Protein AF-A0A4Q4CQJ8-F1 (afdb_monomer_lite)

Sequence (69 aa):
MLERIRRAARQEQFLDVVSAEVATARFHAAIDLAPLPAEAVPLGAALGRVVAVPVAAAADAPPFDRASM

pLDDT: mean 88.15, std 12.77, range [57.06, 97.94]

Foldseek 3Di:
DVVVVVVVVVVVPPDPDDDPVVVVVVVVVVDDPPDDDDDDDDPVPCPPPDDPDDDDDPADVVNDDDDDD

Radius of gyration: 27.59 Å; chains: 1; bounding box: 69×34×59 Å

Structure (mmCIF, N/CA/C/O backbone):
data_AF-A0A4Q4CQJ8-F1
#
_entry.id   AF-A0A4Q4CQJ8-F1
#
loop_
_atom_site.group_PDB
_atom_site.id
_atom_site.type_symbol
_atom_site.label_atom_id
_atom_site.label_alt_id
_atom_site.label_comp_id
_atom_site.label_asym_id
_atom_site.label_entity_id
_atom_site.label_seq_id
_atom_site.pdbx_PDB_ins_code
_atom_site.Cartn_x
_atom_site.Cartn_y
_atom_site.Cartn_z
_atom_site.occupancy
_atom_site.B_iso_or_equiv
_atom_site.auth_seq_id
_atom_site.auth_comp_id
_atom_site.auth_asym_id
_atom_site.auth_atom_id
_atom_site.pdbx_PDB_model_num
ATOM 1 N N . MET A 1 1 ? -43.004 10.614 36.179 1.00 66.12 1 MET A N 1
ATOM 2 C CA . MET A 1 1 ? -41.822 11.506 36.299 1.00 66.12 1 MET A CA 1
ATOM 3 C C . MET A 1 1 ? -40.568 10.730 36.706 1.00 66.12 1 MET A C 1
ATOM 5 O O . MET A 1 1 ? -39.627 10.682 35.928 1.00 66.12 1 MET A O 1
ATOM 9 N N . LEU A 1 2 ? -40.577 10.049 37.859 1.00 72.94 2 LEU A N 1
ATOM 10 C CA . LEU A 1 2 ? -39.443 9.264 38.381 1.00 72.94 2 LEU A CA 1
ATOM 11 C C . LEU A 1 2 ? -38.919 8.172 37.431 1.00 72.94 2 LEU A C 1
ATOM 13 O O . LEU A 1 2 ? -37.714 7.981 37.326 1.00 72.94 2 LEU A O 1
ATOM 17 N N . GLU A 1 3 ? -39.796 7.485 36.696 1.00 77.44 3 GLU A N 1
ATOM 18 C CA . GLU A 1 3 ? -39.376 6.476 35.709 1.00 77.44 3 GLU A CA 1
ATOM 19 C C . GLU A 1 3 ? -38.651 7.070 34.502 1.00 77.44 3 GLU A C 1
ATOM 21 O O . GLU A 1 3 ? -37.691 6.480 34.016 1.00 77.44 3 GLU A O 1
ATOM 26 N N . ARG A 1 4 ? -39.063 8.259 34.045 1.00 73.94 4 ARG A N 1
ATOM 27 C CA . ARG A 1 4 ? -38.360 8.980 32.973 1.00 73.94 4 ARG A CA 1
ATOM 28 C C . ARG A 1 4 ? -36.961 9.391 33.423 1.00 73.94 4 ARG A C 1
ATOM 30 O O . ARG A 1 4 ? -36.019 9.207 32.665 1.00 73.94 4 ARG A O 1
ATOM 37 N N . ILE A 1 5 ? -36.831 9.867 34.663 1.00 74.75 5 ILE A N 1
ATOM 38 C CA . ILE A 1 5 ? -35.541 10.229 35.269 1.00 74.75 5 ILE A CA 1
ATOM 39 C C . ILE A 1 5 ? -34.645 8.989 35.411 1.00 74.75 5 ILE A C 1
ATOM 41 O O . ILE A 1 5 ? -33.494 9.017 34.993 1.00 74.75 5 ILE A O 1
ATOM 45 N N . ARG A 1 6 ? -35.176 7.863 35.910 1.00 73.69 6 ARG A N 1
ATOM 46 C CA . ARG A 1 6 ? -34.425 6.596 36.004 1.00 73.69 6 ARG A CA 1
ATOM 47 C C . ARG A 1 6 ? -34.010 6.042 34.643 1.00 73.69 6 ARG A C 1
ATOM 49 O O . ARG A 1 6 ? -32.927 5.478 34.532 1.00 73.69 6 ARG A O 1
ATOM 56 N N . ARG A 1 7 ? -34.860 6.167 33.619 1.00 69.00 7 ARG A N 1
ATOM 57 C CA . ARG A 1 7 ? -34.555 5.707 32.258 1.00 69.00 7 ARG A CA 1
ATOM 58 C C . ARG A 1 7 ? -33.471 6.565 31.607 1.00 69.00 7 ARG A C 1
ATOM 60 O O . ARG A 1 7 ? -32.580 5.987 31.007 1.00 69.00 7 ARG A O 1
ATOM 67 N N . ALA A 1 8 ? -33.518 7.887 31.784 1.00 64.62 8 ALA A N 1
ATOM 68 C CA . ALA A 1 8 ? -32.479 8.808 31.318 1.00 64.62 8 ALA A CA 1
ATOM 69 C C . ALA A 1 8 ? -31.134 8.565 32.029 1.00 64.62 8 ALA A C 1
ATOM 71 O O . ALA A 1 8 ? -30.126 8.378 31.361 1.00 64.62 8 ALA A O 1
ATOM 72 N N . ALA A 1 9 ? -31.136 8.422 33.361 1.00 64.31 9 ALA A N 1
ATOM 73 C CA . ALA A 1 9 ? -29.930 8.104 34.133 1.00 64.31 9 ALA A CA 1
ATOM 74 C C . ALA A 1 9 ? -29.317 6.740 33.755 1.00 64.31 9 ALA A C 1
ATOM 76 O O . ALA A 1 9 ? -28.103 6.615 33.645 1.00 64.31 9 ALA A O 1
ATOM 77 N N . ARG A 1 10 ? -30.148 5.716 33.486 1.00 63.06 10 ARG A N 1
ATOM 78 C CA . ARG A 1 10 ? -29.677 4.433 32.925 1.00 63.06 10 ARG A CA 1
ATOM 79 C C . ARG A 1 10 ? -29.091 4.575 31.520 1.00 63.06 10 ARG A C 1
ATOM 81 O O . ARG A 1 10 ? -28.264 3.757 31.149 1.00 63.06 10 ARG A O 1
ATOM 88 N N . GLN A 1 11 ? -29.552 5.545 30.733 1.00 58.88 11 GLN A N 1
ATOM 89 C CA . GLN A 1 11 ? -29.093 5.776 29.361 1.00 58.88 11 GLN A CA 1
ATOM 90 C C . GLN A 1 11 ? -27.739 6.494 29.320 1.00 58.88 11 GLN A C 1
ATOM 92 O O . GLN A 1 11 ? -26.924 6.190 28.457 1.00 58.88 11 GLN A O 1
ATOM 97 N N . GLU A 1 12 ? -27.480 7.397 30.268 1.00 57.84 12 GLU A N 1
ATOM 98 C CA . GLU A 1 12 ? -26.177 8.058 30.443 1.00 57.84 12 GLU A CA 1
ATOM 99 C C . GLU A 1 12 ? -25.103 7.098 30.989 1.00 57.84 12 GLU A C 1
ATOM 101 O O . GLU A 1 12 ? -23.914 7.272 30.734 1.00 57.84 12 GLU A O 1
ATOM 106 N N . GLN A 1 13 ? -25.516 6.029 31.673 1.00 57.06 13 GLN A N 1
ATOM 107 C CA . GLN A 1 13 ? -24.638 5.028 32.284 1.00 57.06 13 GLN A CA 1
ATOM 108 C C . GLN A 1 13 ? -24.180 3.923 31.304 1.00 57.06 13 GLN A C 1
ATOM 110 O O . GLN A 1 13 ? -24.123 2.753 31.674 1.00 57.06 13 GLN A O 1
ATOM 115 N N . PHE A 1 14 ? -23.888 4.262 30.044 1.00 61.47 14 PHE A N 1
ATOM 116 C CA . PHE A 1 14 ? -23.423 3.287 29.038 1.00 61.47 14 PHE A CA 1
ATOM 117 C C . PHE A 1 14 ? -22.067 3.605 28.399 1.00 61.47 14 PHE A C 1
ATOM 119 O O . PHE A 1 14 ? -21.510 2.726 27.743 1.00 61.47 14 PHE A O 1
ATOM 126 N N . LEU A 1 15 ? -21.503 4.803 28.594 1.00 62.59 15 LEU A N 1
ATOM 127 C CA . LEU A 1 15 ? -20.147 5.098 28.125 1.00 62.59 15 LEU A CA 1
ATOM 128 C C . LEU A 1 15 ? -19.148 5.002 29.280 1.00 62.59 15 LEU A C 1
ATOM 130 O O . LEU A 1 15 ? -19.032 5.911 30.098 1.00 62.59 15 LEU A O 1
ATOM 134 N N . ASP A 1 16 ? -18.397 3.902 29.314 1.00 76.12 16 ASP A N 1
ATOM 135 C CA . ASP A 1 16 ? -17.097 3.852 29.988 1.00 76.12 16 ASP A CA 1
ATOM 136 C C . ASP A 1 16 ? -16.155 4.818 29.249 1.00 76.12 16 ASP A C 1
ATOM 138 O O . ASP A 1 16 ? -15.562 4.470 28.224 1.00 76.12 16 ASP A O 1
ATOM 142 N N . VAL A 1 17 ? -16.104 6.075 29.702 1.00 85.12 17 VAL A N 1
ATOM 143 C CA . VAL A 1 17 ? -15.187 7.082 29.157 1.00 85.12 17 VAL A CA 1
ATOM 144 C C . VAL A 1 17 ? -13.789 6.745 29.651 1.00 85.12 17 VAL A C 1
ATOM 146 O O . VAL A 1 17 ? -13.420 7.026 30.789 1.00 85.12 17 VAL A O 1
ATOM 149 N N . VAL A 1 18 ? -13.015 6.123 28.774 1.00 89.75 18 VAL A N 1
ATOM 150 C CA . VAL A 1 18 ? -11.627 5.756 29.037 1.00 89.75 18 VAL A CA 1
ATOM 151 C C . VAL A 1 18 ? -10.661 6.819 28.526 1.00 89.75 18 VAL A C 1
ATOM 153 O O . VAL A 1 18 ? -11.026 7.686 27.731 1.00 89.75 18 VAL A O 1
ATOM 156 N N . SER A 1 19 ? -9.404 6.742 28.963 1.00 94.44 19 SER A N 1
ATOM 157 C CA . SER A 1 19 ? -8.352 7.598 28.414 1.00 94.44 19 SER A CA 1
ATOM 158 C C . SER A 1 19 ? -8.110 7.303 26.927 1.00 94.44 19 SER A C 1
ATOM 160 O O . SER A 1 19 ? -8.432 6.219 26.426 1.00 94.44 19 SER A O 1
ATOM 162 N N . ALA A 1 20 ? -7.502 8.257 26.220 1.00 95.12 20 ALA A N 1
ATOM 163 C C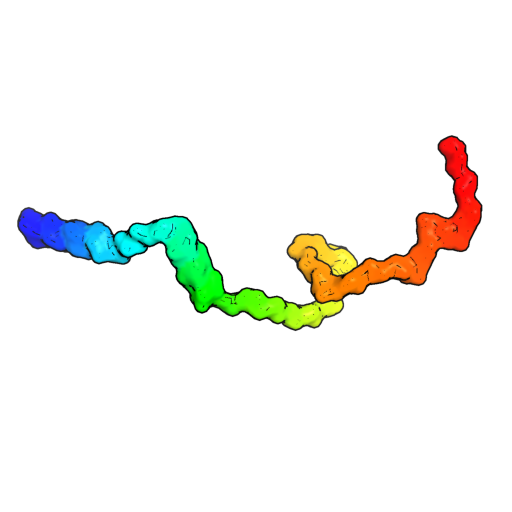A . ALA A 1 20 ? -7.159 8.101 24.809 1.00 95.12 20 ALA A CA 1
ATOM 164 C C . ALA A 1 20 ? -6.228 6.898 24.567 1.00 95.12 20 ALA A C 1
ATOM 166 O O . ALA A 1 20 ? -6.384 6.180 23.578 1.00 95.12 20 ALA A O 1
ATOM 167 N N . GLU A 1 21 ? -5.305 6.629 25.491 1.00 97.88 21 GLU A N 1
ATOM 168 C CA . GLU A 1 21 ? -4.382 5.492 25.431 1.00 97.88 21 GLU A CA 1
ATOM 169 C C . GLU A 1 21 ? -5.137 4.166 25.541 1.00 97.88 21 GLU A C 1
ATOM 171 O O . GLU A 1 21 ? -4.908 3.253 24.746 1.00 97.88 21 GLU A O 1
ATOM 176 N N . VAL A 1 22 ? -6.085 4.069 26.481 1.00 96.75 22 VAL A N 1
ATOM 177 C CA . VAL A 1 22 ? -6.913 2.869 26.660 1.00 96.75 22 VAL A CA 1
ATOM 178 C C . VAL A 1 22 ? -7.821 2.654 25.451 1.00 96.75 22 VAL A C 1
ATOM 180 O O . VAL A 1 22 ? -7.936 1.525 24.974 1.00 96.75 22 VAL A O 1
ATOM 183 N N . ALA A 1 23 ? -8.434 3.715 24.919 1.00 95.69 23 ALA A N 1
ATOM 184 C CA . ALA A 1 23 ? -9.241 3.633 23.704 1.00 95.69 23 ALA A CA 1
ATOM 185 C C . ALA A 1 23 ? -8.411 3.139 22.508 1.00 95.69 23 ALA A C 1
ATOM 187 O O . ALA A 1 23 ? -8.827 2.217 21.808 1.00 95.69 23 ALA A O 1
ATOM 188 N N . THR A 1 24 ? -7.212 3.694 22.320 1.00 96.31 24 THR A N 1
ATOM 189 C CA . THR A 1 24 ? -6.294 3.327 21.231 1.00 96.31 24 THR A CA 1
ATOM 190 C C . THR A 1 24 ? -5.830 1.877 21.350 1.00 96.31 24 THR A C 1
ATOM 192 O O . THR A 1 24 ? -5.844 1.141 20.366 1.00 96.31 24 THR A O 1
ATOM 195 N N . ALA A 1 25 ? -5.461 1.433 22.555 1.00 96.88 25 ALA A N 1
ATOM 196 C CA . ALA A 1 25 ? -5.053 0.053 22.796 1.00 96.88 25 ALA A CA 1
ATOM 197 C C . ALA A 1 25 ? -6.197 -0.934 22.523 1.00 96.88 25 ALA A C 1
ATOM 199 O O . ALA A 1 25 ? -5.997 -1.927 21.825 1.00 96.88 25 ALA A O 1
ATOM 200 N N . ARG A 1 26 ? -7.409 -0.642 23.021 1.00 95.88 26 ARG A N 1
ATOM 201 C CA . ARG A 1 26 ? -8.607 -1.460 22.762 1.00 95.88 26 ARG A CA 1
ATOM 202 C C . ARG A 1 26 ? -8.930 -1.521 21.268 1.00 95.88 26 ARG A C 1
ATOM 204 O O . ARG A 1 26 ? -9.246 -2.594 20.770 1.00 95.88 26 ARG A O 1
ATOM 211 N N . PHE A 1 27 ? -8.825 -0.396 20.560 1.00 95.44 27 PHE A N 1
ATOM 212 C CA . PHE A 1 27 ? -9.066 -0.329 19.121 1.00 95.44 27 PHE A CA 1
ATOM 213 C C . PHE A 1 27 ? -8.075 -1.197 18.339 1.00 95.44 27 PHE A C 1
ATOM 215 O O . PHE A 1 27 ? -8.507 -2.059 17.581 1.00 95.44 27 PHE A O 1
ATOM 222 N N . HIS A 1 28 ? -6.767 -1.040 18.572 1.00 96.88 28 HIS A N 1
ATOM 223 C CA . HIS A 1 28 ? -5.749 -1.851 17.896 1.00 96.88 28 HIS A CA 1
ATOM 224 C C . HIS A 1 28 ? -5.851 -3.341 18.231 1.00 96.88 28 HIS A C 1
ATOM 226 O O . HIS A 1 28 ? -5.594 -4.168 17.368 1.00 96.88 28 HIS A O 1
ATOM 232 N N . ALA A 1 29 ? -6.249 -3.696 19.456 1.00 96.38 29 ALA A N 1
ATOM 233 C CA . ALA A 1 29 ? -6.459 -5.092 19.838 1.00 96.38 29 ALA A CA 1
ATOM 234 C C . ALA A 1 29 ? -7.697 -5.724 19.173 1.00 96.38 29 ALA A C 1
ATOM 236 O O . ALA A 1 29 ? -7.792 -6.947 19.102 1.00 96.38 29 ALA A O 1
ATOM 237 N N . ALA A 1 30 ? -8.655 -4.910 18.722 1.00 97.50 30 ALA A N 1
ATOM 238 C CA . ALA A 1 30 ? -9.904 -5.371 18.122 1.00 97.50 30 ALA A CA 1
ATOM 239 C C . ALA A 1 30 ? -9.841 -5.524 16.593 1.00 97.50 30 ALA A C 1
ATOM 241 O O . ALA A 1 30 ? -10.768 -6.087 16.011 1.00 97.50 30 ALA A O 1
ATOM 242 N N . ILE A 1 31 ? -8.791 -5.020 15.941 1.00 96.88 31 ILE A N 1
ATOM 243 C CA . ILE A 1 31 ? -8.623 -5.090 14.487 1.00 96.88 31 ILE A CA 1
ATOM 244 C C . ILE A 1 31 ? -7.385 -5.905 14.129 1.00 96.88 31 ILE A C 1
ATOM 246 O O . ILE A 1 31 ? -6.371 -5.860 14.821 1.00 96.88 31 ILE A O 1
ATOM 250 N N . ASP A 1 32 ? -7.467 -6.641 13.025 1.00 96.06 32 ASP A N 1
ATOM 251 C CA . ASP A 1 32 ? -6.300 -7.312 12.471 1.00 96.06 32 ASP A CA 1
ATOM 252 C C . ASP A 1 32 ? -5.429 -6.291 11.729 1.00 96.06 32 ASP A C 1
ATOM 254 O O . ASP A 1 32 ? -5.864 -5.660 10.764 1.00 96.06 32 ASP A O 1
ATOM 258 N N . LEU A 1 33 ? -4.206 -6.110 12.222 1.00 94.00 33 LEU A N 1
ATOM 259 C CA . LEU A 1 33 ? -3.190 -5.238 11.634 1.00 94.00 33 LEU A CA 1
ATOM 260 C C . LEU A 1 33 ? -2.139 -6.031 10.849 1.00 94.00 33 LEU A C 1
ATOM 262 O O . LEU A 1 33 ? -1.112 -5.465 10.463 1.00 94.00 33 LEU A O 1
ATOM 266 N N . ALA A 1 34 ? -2.360 -7.330 10.624 1.00 94.06 34 ALA A N 1
ATOM 267 C CA . ALA A 1 34 ? -1.508 -8.116 9.753 1.00 94.06 34 ALA A CA 1
ATOM 268 C C . ALA A 1 34 ? -1.451 -7.464 8.357 1.00 94.06 34 ALA A C 1
ATOM 270 O O . ALA A 1 34 ? -2.489 -7.087 7.801 1.00 94.06 34 ALA A O 1
ATOM 271 N N . PRO A 1 35 ? -0.252 -7.315 7.765 1.00 91.12 35 PRO A N 1
ATOM 272 C CA . PRO A 1 35 ? -0.130 -6.820 6.405 1.00 91.12 35 PRO A CA 1
ATOM 273 C C . PRO A 1 35 ? -0.937 -7.688 5.441 1.00 91.12 35 PRO A C 1
ATOM 275 O O . PRO A 1 35 ? -0.866 -8.919 5.482 1.00 91.12 35 PRO A O 1
ATOM 278 N N . LEU A 1 36 ? -1.675 -7.043 4.542 1.00 92.62 36 LEU A N 1
ATOM 279 C CA . LEU A 1 36 ? -2.351 -7.751 3.464 1.00 92.62 36 LEU A CA 1
ATOM 280 C C . LEU A 1 36 ? -1.324 -8.326 2.471 1.00 92.62 36 LEU A C 1
ATOM 282 O O . LEU A 1 36 ? -0.238 -7.755 2.313 1.00 92.62 36 LEU A O 1
ATOM 286 N N . PRO A 1 37 ? -1.659 -9.423 1.765 1.00 94.31 37 PRO A N 1
ATOM 287 C CA . PRO A 1 37 ? -0.817 -9.942 0.697 1.00 94.31 37 PRO A CA 1
ATOM 288 C C . PRO A 1 37 ? -0.526 -8.876 -0.362 1.00 94.31 37 PRO A C 1
ATOM 290 O O . PRO A 1 37 ? -1.400 -8.091 -0.736 1.00 94.31 37 PRO A O 1
ATOM 293 N N . ALA A 1 38 ? 0.706 -8.869 -0.867 1.00 96.12 38 ALA A N 1
ATOM 294 C CA . ALA A 1 38 ? 1.082 -8.002 -1.972 1.00 96.12 38 ALA A CA 1
ATOM 295 C C . ALA A 1 38 ? 0.370 -8.427 -3.266 1.00 96.12 38 ALA A C 1
ATOM 297 O O . ALA A 1 38 ? 0.188 -9.616 -3.530 1.00 96.12 38 ALA A O 1
ATOM 298 N N . GLU A 1 39 ? 0.044 -7.450 -4.108 1.00 96.38 39 GLU A N 1
ATOM 299 C CA . GLU A 1 39 ? -0.437 -7.678 -5.468 1.00 96.38 39 GLU A CA 1
ATOM 300 C C . GLU A 1 39 ? 0.328 -6.806 -6.466 1.00 96.38 39 GLU A C 1
ATOM 302 O O . GLU A 1 39 ? 0.826 -5.729 -6.128 1.00 96.38 39 GLU A O 1
ATOM 307 N N . ALA A 1 40 ? 0.414 -7.273 -7.711 1.00 96.31 40 ALA A N 1
ATOM 308 C CA . ALA A 1 40 ? 0.933 -6.479 -8.812 1.00 96.31 40 ALA A CA 1
ATOM 309 C C . ALA A 1 40 ? -0.211 -5.676 -9.437 1.00 96.31 40 ALA A C 1
ATOM 311 O O . ALA A 1 40 ? -1.224 -6.241 -9.847 1.00 96.31 40 ALA A O 1
ATOM 312 N N . VAL A 1 41 ? -0.032 -4.361 -9.543 1.00 95.94 41 VAL A N 1
ATOM 313 C CA . VAL A 1 41 ? -1.014 -3.455 -10.150 1.00 95.94 41 VAL A CA 1
ATOM 314 C C . VAL A 1 41 ? -0.378 -2.652 -11.286 1.00 95.94 41 VAL A C 1
ATOM 316 O O . VAL A 1 41 ? 0.823 -2.373 -11.238 1.00 95.94 41 VAL A O 1
ATOM 319 N N . PRO A 1 42 ? -1.151 -2.236 -12.305 1.00 97.56 42 PRO A N 1
ATOM 320 C CA . PRO A 1 42 ? -0.671 -1.279 -13.295 1.00 97.56 42 PRO A CA 1
ATOM 321 C C . PRO A 1 42 ? -0.265 0.046 -12.636 1.00 97.56 42 PRO A C 1
ATOM 323 O O . PRO A 1 42 ? -0.932 0.508 -11.710 1.00 97.56 42 PRO A O 1
ATOM 326 N N .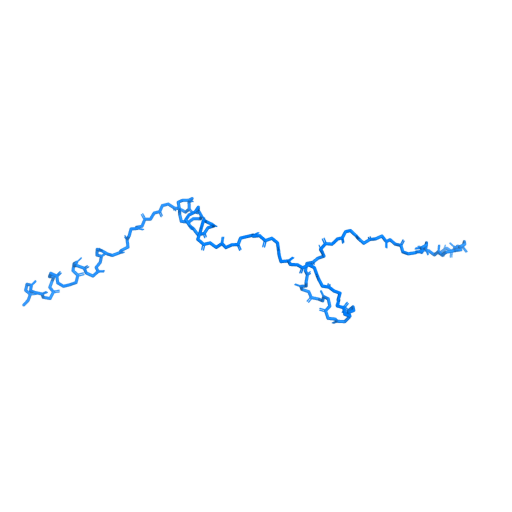 LEU A 1 43 ? 0.769 0.712 -13.162 1.00 95.31 43 LEU A N 1
ATOM 327 C CA . LEU A 1 43 ? 1.278 1.972 -12.599 1.00 95.31 43 LEU A CA 1
ATOM 328 C C . LEU A 1 43 ? 0.194 3.059 -12.483 1.00 95.31 43 LEU A C 1
ATOM 330 O O . LEU A 1 43 ? 0.133 3.766 -11.481 1.00 95.31 43 LEU A O 1
ATOM 334 N N . GLY A 1 44 ? -0.708 3.153 -13.465 1.00 97.94 44 GLY A N 1
ATOM 335 C CA . GLY A 1 44 ? -1.824 4.106 -13.434 1.00 97.94 44 GLY A CA 1
ATOM 336 C C . GLY A 1 44 ? -2.824 3.879 -12.290 1.00 97.94 44 GLY A C 1
ATOM 337 O O . GLY A 1 44 ? -3.560 4.796 -11.944 1.00 97.94 44 GLY A O 1
ATOM 338 N N . ALA A 1 45 ? -2.832 2.691 -11.678 1.00 97.50 45 ALA A N 1
ATOM 339 C CA . ALA A 1 45 ? -3.679 2.340 -10.538 1.00 97.50 45 ALA A CA 1
ATOM 340 C C . ALA A 1 45 ? -2.927 2.381 -9.192 1.00 97.50 45 ALA A C 1
ATOM 342 O O . ALA A 1 45 ? -3.490 2.020 -8.160 1.00 97.50 45 ALA A O 1
ATOM 343 N N . ALA A 1 46 ? -1.655 2.796 -9.182 1.00 96.69 46 ALA A N 1
ATOM 344 C CA . ALA A 1 46 ? -0.818 2.767 -7.983 1.00 96.69 46 ALA A CA 1
ATOM 345 C C . ALA A 1 46 ? -1.039 3.963 -7.033 1.00 96.69 46 ALA A C 1
ATOM 347 O O . ALA A 1 46 ? -0.589 3.924 -5.888 1.00 96.69 46 ALA A O 1
ATOM 348 N N . LEU A 1 47 ? -1.725 5.028 -7.469 1.00 97.44 47 LEU A N 1
ATOM 349 C CA . LEU A 1 47 ? -1.940 6.226 -6.651 1.00 97.44 47 LEU A CA 1
ATOM 350 C C . LEU A 1 47 ? -2.734 5.893 -5.375 1.00 97.44 47 LEU A C 1
ATOM 352 O O . LEU A 1 47 ? -3.816 5.318 -5.437 1.00 97.44 47 LEU A O 1
ATOM 356 N N . GLY A 1 48 ? -2.189 6.271 -4.215 1.00 96.62 48 GLY A N 1
ATOM 357 C CA . GLY A 1 48 ? -2.795 6.007 -2.904 1.00 96.62 48 GLY A CA 1
ATOM 358 C C . GLY A 1 48 ? -2.573 4.589 -2.362 1.00 96.62 48 GLY A C 1
ATOM 359 O O . GLY A 1 48 ? -3.052 4.277 -1.274 1.00 96.62 48 GLY A O 1
ATOM 360 N N . ARG A 1 49 ? -1.844 3.728 -3.084 1.00 96.25 49 ARG A N 1
ATOM 361 C CA . ARG A 1 49 ? -1.443 2.394 -2.614 1.00 96.25 49 ARG A CA 1
ATOM 362 C C . ARG A 1 49 ? -0.155 2.472 -1.784 1.00 96.25 49 ARG A C 1
ATOM 364 O O . ARG A 1 49 ? 0.616 3.422 -1.900 1.00 96.25 49 ARG A O 1
ATOM 371 N N . VAL A 1 50 ? 0.097 1.442 -0.974 1.00 95.56 50 VAL A N 1
ATOM 372 C CA . VAL A 1 50 ? 1.347 1.279 -0.212 1.00 95.56 50 VAL A CA 1
ATOM 373 C C . VAL A 1 50 ? 2.264 0.305 -0.947 1.00 95.56 50 VAL A C 1
ATOM 375 O O . VAL A 1 50 ? 1.835 -0.773 -1.356 1.00 95.56 50 VAL A O 1
ATOM 378 N N . VAL A 1 51 ? 3.531 0.686 -1.114 1.00 95.06 51 VAL A N 1
ATOM 379 C CA . VAL A 1 51 ? 4.561 -0.161 -1.724 1.00 95.06 51 VAL A CA 1
ATOM 380 C C . VAL A 1 51 ? 4.878 -1.325 -0.784 1.00 95.06 51 VAL A C 1
ATOM 382 O O . VAL A 1 51 ? 5.360 -1.117 0.325 1.00 95.06 51 VAL A O 1
ATOM 385 N N . ALA A 1 52 ? 4.597 -2.550 -1.232 1.00 96.12 52 ALA A N 1
ATOM 386 C CA . ALA A 1 52 ? 4.746 -3.751 -0.410 1.00 96.12 52 ALA A CA 1
ATOM 387 C C . ALA A 1 52 ? 6.187 -4.291 -0.350 1.00 96.12 52 ALA A C 1
ATOM 389 O O . ALA A 1 52 ? 6.536 -5.009 0.583 1.00 96.12 52 ALA A O 1
ATOM 390 N N . VAL A 1 53 ? 7.022 -3.967 -1.343 1.00 93.00 53 VAL A N 1
ATOM 391 C CA . VAL A 1 53 ? 8.418 -4.422 -1.447 1.00 93.00 53 VAL A CA 1
ATOM 392 C C . VAL A 1 53 ? 9.310 -3.290 -1.960 1.00 93.00 53 VAL A C 1
ATOM 394 O O . VAL A 1 53 ? 8.824 -2.448 -2.713 1.00 93.00 53 VAL A O 1
ATOM 397 N N . PRO A 1 54 ? 10.606 -3.248 -1.607 1.00 95.62 54 PRO A N 1
ATOM 398 C CA . PRO A 1 54 ? 11.527 -2.245 -2.137 1.00 95.62 54 PRO A CA 1
ATOM 399 C C . PRO A 1 54 ? 11.526 -2.205 -3.672 1.00 95.62 54 PRO A C 1
ATOM 401 O O . PRO A 1 54 ? 11.529 -3.247 -4.326 1.00 95.62 54 PRO A O 1
ATOM 404 N N . VAL A 1 55 ? 11.561 -1.000 -4.246 1.00 93.81 55 VAL A N 1
ATOM 405 C CA . VAL A 1 55 ? 11.619 -0.790 -5.699 1.00 93.81 55 VAL A CA 1
ATOM 406 C C . VAL A 1 55 ? 13.017 -0.308 -6.066 1.00 93.81 55 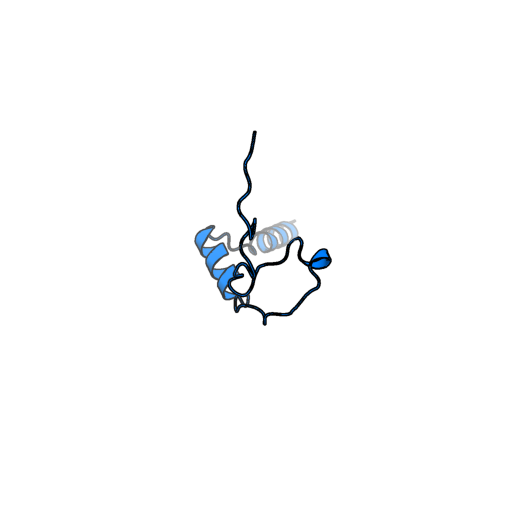VAL A C 1
ATOM 408 O O . VAL A 1 55 ? 13.419 0.787 -5.680 1.00 93.81 55 VAL A O 1
ATOM 411 N N . ALA A 1 56 ? 13.761 -1.131 -6.801 1.00 96.19 56 ALA A N 1
ATOM 412 C CA . ALA A 1 56 ? 15.065 -0.761 -7.338 1.00 96.19 56 ALA A CA 1
ATOM 413 C C . ALA A 1 56 ? 14.915 -0.076 -8.703 1.00 96.19 56 ALA A C 1
ATOM 415 O O . ALA A 1 56 ? 14.028 -0.421 -9.488 1.00 96.19 56 ALA A O 1
ATOM 416 N N . ALA A 1 57 ? 15.803 0.874 -9.003 1.00 96.50 57 ALA A N 1
ATOM 417 C CA . ALA A 1 57 ? 15.918 1.411 -10.352 1.00 96.50 57 ALA A CA 1
ATOM 418 C C . ALA A 1 57 ? 16.353 0.291 -11.307 1.00 96.50 57 ALA A C 1
ATOM 420 O O . ALA A 1 57 ? 17.302 -0.439 -11.028 1.00 96.50 57 ALA A O 1
ATOM 421 N N . ALA A 1 58 ? 15.649 0.152 -12.430 1.00 96.12 58 ALA A N 1
ATOM 422 C CA . ALA A 1 58 ? 15.968 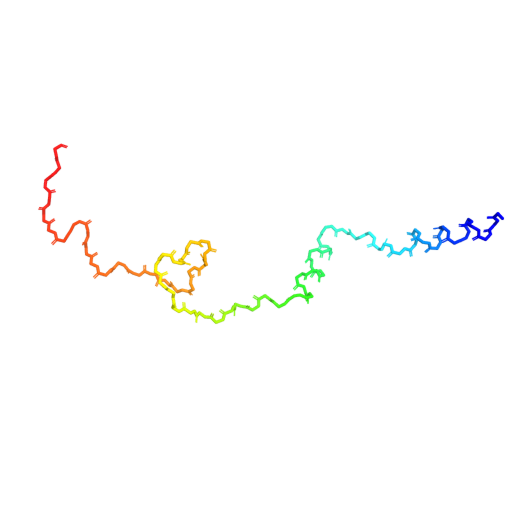-0.867 -13.428 1.00 96.12 58 ALA A CA 1
ATOM 423 C C . ALA A 1 58 ? 17.143 -0.467 -14.336 1.00 96.12 58 ALA A C 1
ATOM 425 O O . ALA A 1 58 ? 17.713 -1.320 -15.012 1.00 96.12 58 ALA A O 1
ATOM 426 N N . ALA A 1 59 ? 17.475 0.823 -14.381 1.00 96.44 59 ALA A N 1
ATOM 427 C CA . ALA A 1 59 ? 18.552 1.377 -15.186 1.00 96.44 59 ALA A CA 1
ATOM 428 C C . ALA A 1 59 ? 18.999 2.729 -14.619 1.00 96.44 59 ALA A C 1
ATOM 430 O O . ALA A 1 59 ? 18.245 3.388 -13.895 1.00 96.44 59 ALA A O 1
ATOM 431 N N . ASP A 1 60 ? 20.200 3.151 -15.002 1.00 97.06 60 ASP A N 1
ATOM 432 C CA . ASP A 1 60 ? 20.698 4.499 -14.748 1.00 97.06 60 ASP A CA 1
ATOM 433 C C . ASP A 1 60 ? 19.860 5.556 -15.484 1.00 97.06 60 ASP A C 1
ATOM 435 O O . ASP A 1 60 ? 19.309 5.316 -16.564 1.00 97.06 60 ASP A O 1
ATOM 439 N N . ALA A 1 61 ? 19.776 6.756 -14.906 1.00 94.06 61 ALA A N 1
ATOM 440 C CA . ALA A 1 61 ? 19.042 7.880 -15.479 1.00 94.06 61 ALA A CA 1
ATOM 441 C C . ALA A 1 61 ? 19.842 9.193 -15.321 1.00 94.06 61 ALA A C 1
ATOM 443 O O . ALA A 1 61 ? 19.817 9.783 -14.239 1.00 94.06 61 ALA A O 1
ATOM 444 N N . PRO A 1 62 ? 20.516 9.687 -16.384 1.00 94.44 62 PRO 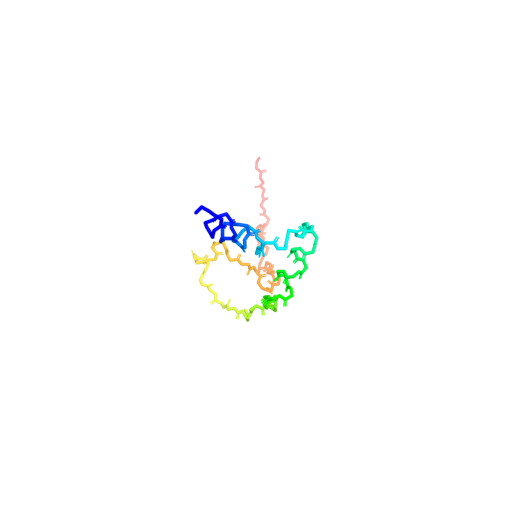A N 1
ATOM 445 C CA . PRO A 1 62 ? 20.597 9.115 -17.734 1.00 94.44 62 PRO A CA 1
ATOM 446 C C . PRO A 1 62 ? 21.526 7.886 -17.808 1.00 94.44 62 PRO A C 1
ATOM 448 O O . PRO A 1 62 ? 22.493 7.816 -17.055 1.00 94.44 62 PRO A O 1
ATOM 451 N N . PRO A 1 63 ? 21.308 6.955 -18.755 1.00 95.06 63 PRO A N 1
ATOM 452 C CA . PRO A 1 63 ? 22.203 5.816 -18.974 1.00 95.06 63 PRO A CA 1
ATOM 453 C C . PRO A 1 63 ? 23.401 6.159 -19.882 1.00 95.06 63 PRO A C 1
ATOM 455 O O . PRO A 1 63 ? 23.975 5.284 -20.525 1.00 95.06 63 PRO A O 1
ATOM 458 N N . PHE A 1 64 ? 23.731 7.444 -20.011 1.00 94.50 64 PHE A N 1
ATOM 459 C CA . PHE A 1 64 ? 24.796 7.969 -20.863 1.00 94.50 64 PHE A CA 1
ATOM 460 C C . PHE A 1 64 ? 25.250 9.341 -20.360 1.00 94.50 64 PHE A C 1
ATOM 462 O O . PHE A 1 64 ? 24.509 10.035 -19.659 1.00 94.50 64 PHE A O 1
ATOM 469 N N . ASP A 1 65 ? 26.443 9.759 -20.778 1.00 94.88 65 ASP A N 1
ATOM 470 C CA . ASP A 1 65 ? 26.988 11.067 -20.427 1.00 94.88 65 ASP A CA 1
ATOM 471 C C . ASP A 1 65 ? 26.127 12.194 -21.004 1.00 94.88 65 ASP A C 1
ATOM 473 O O . ASP A 1 65 ? 25.921 12.304 -22.216 1.00 94.88 65 ASP A O 1
ATOM 477 N N . ARG A 1 66 ? 25.632 13.069 -20.124 1.00 93.62 66 ARG A N 1
ATOM 478 C CA . ARG A 1 66 ? 24.828 14.232 -20.506 1.00 93.62 66 ARG A CA 1
ATOM 479 C C . ARG A 1 66 ? 25.440 15.509 -19.946 1.00 93.62 66 ARG A C 1
ATOM 481 O O . ARG A 1 66 ? 25.465 15.709 -18.734 1.00 93.62 66 ARG A O 1
ATOM 488 N N . ALA A 1 67 ? 25.841 16.419 -20.830 1.00 90.94 67 ALA A N 1
ATOM 489 C CA . ALA A 1 67 ? 26.126 17.795 -20.443 1.00 90.94 67 ALA A CA 1
ATOM 490 C C . ALA A 1 67 ? 24.809 18.553 -20.196 1.00 90.94 67 ALA A C 1
ATOM 492 O O . ALA A 1 67 ? 23.859 18.443 -20.975 1.00 90.94 67 ALA A O 1
ATOM 493 N N . SER A 1 68 ? 24.749 19.319 -19.108 1.00 87.44 68 SER A N 1
ATOM 494 C CA . SER A 1 68 ? 23.661 20.267 -18.835 1.00 87.44 68 SER A CA 1
ATOM 495 C C . SER A 1 68 ? 24.218 21.679 -19.022 1.00 87.44 68 SER A C 1
ATOM 497 O O . SER A 1 68 ? 25.348 21.917 -18.599 1.00 87.44 68 SER A O 1
ATOM 499 N N . MET A 1 69 ? 23.474 22.565 -19.695 1.00 63.22 69 MET A N 1
ATOM 500 C CA . MET A 1 69 ? 23.834 23.987 -19.796 1.00 63.22 69 MET A CA 1
ATOM 501 C C . MET A 1 69 ? 23.438 24.731 -18.523 1.00 63.22 69 MET A C 1
ATOM 503 O O . MET A 1 69 ? 22.368 24.377 -17.974 1.00 63.22 69 MET A O 1
#

Secondary structure (DSSP, 8-state):
-HHHHHHHHHHHTT-----HHHHHHHHHHHS--PPPPP----GGG-TTPPP-S----SS-SSSS-----

=== Feature glossary ===
Annotated list of the representations used here:

Nearest PDB structures. The Foldseek neighbor list gives the closest experimentally determined structures in the PDB, ranked by structural alignment. TM-score near 1 means near-identical fold; near 0.3 means only rough topology match. This is how one finds what a novel AlphaFold prediction most resembles in the solved-structure universe.

Foldseek 3Di. Foldseek's 3Di representation compresses backbone geometry into a per-residue letter drawn from a learned twenty-state alphabet. It captures the tertiary interaction pattern around each residue — which residues are packed against it in space, regardless of where they are in sequence.

Radius of gyration, Cα contacts, bounding box. Radius of gyration (Rg) is the root-mean-square distance of Cα atoms from their centroid — a single number for overall size and compactness. A globular domain of N residues has Rg ≈ 2.2·N^0.38 Å; an extended or disordered chain has a much larger Rg. The Cα contact count is the number of residue pairs whose Cα atoms are within 8 Å and are more than four positions apart in sequence — a standard proxy for tertiary packing density. The bounding box is the smallest axis-aligned box enclosing all Cα atoms.

InterPro / GO / CATH / organism. The annotation block draws on four external resources. InterPro: which protein families and domains the sequence belongs to. GO: standardized terms for what the protein does, what process it participates in, and where in the cell it acts. CATH: which structural fold it has in the CATH hierarchy. Organism: the species of origin.

mmCIF coordinates. The mmCIF block holds the 3D Cartesian coordinates of each backbone atom (N, Cα, C, O) in ångströms. mmCIF is the PDB's canonical archive format — a tagged-loop text representation of the atomic model.

pLDDT. pLDDT is the predicted lDDT-Cα score: AlphaFold's confidence that the local environment of each residue (all inter-atomic distances within 15 Å) is correctly placed. It is a per-residue number between 0 and 100, with higher meaning more reliable.

Backbone torsions (φ/ψ). φ (phi) and ψ (psi) are the two rotatable backbone dihedrals per residue: φ is the C(i-1)–N–Cα–C torsion, ψ is the N–Cα–C–N(i+1) torsion, both in degrees on (−180°, 180°]. α-helical residues cluster near (−60°, −45°); β-strand residues near (−120°, +130°). A Ramachandran plot is simply a scatter of (φ, ψ) for every residue.

B-factor. For experimental (PDB) structures, the B-factor (temperature factor) quantifies the positional spread of each atom in the crystal — a combination of thermal vibration and static disorder — in units of Å². High B-factors mark flexible loops or poorly resolved regions; low B-factors mark the rigid, well-ordered core.

Secondary structure (3-state, P-SEA). SS3 is a coarse helix/strand/coil call (letters a/b/c) made by the P-SEA algorithm from inter-Cα distances and dihedrals. It is less detailed than DSSP but needs only Cα positions.

Predicted aligned error. Predicted aligned error is AlphaFold's pairwise confidence. Unlike pLDDT (per-residue), PAE is per-residue-pair and captures whether two parts of the structure are correctly placed relative to each other. Units are ångströms of expected positional error.

Solvent-accessible surface area. Solvent-accessible surface area (SASA) is the area in Å² traced out by the centre of a 1.4 Å probe sphere (a water molecule) rolled over the protein's van der Waals surface (Shrake–Rupley / Lee–Richards construction). Buried residues have near-zero SASA; fully exposed residues can exceed 200 Å². The total SASA scales roughly with the number of surface residues.

Secondary structure (8-state, DSSP). The SS8 string is DSSP's per-residue secondary-st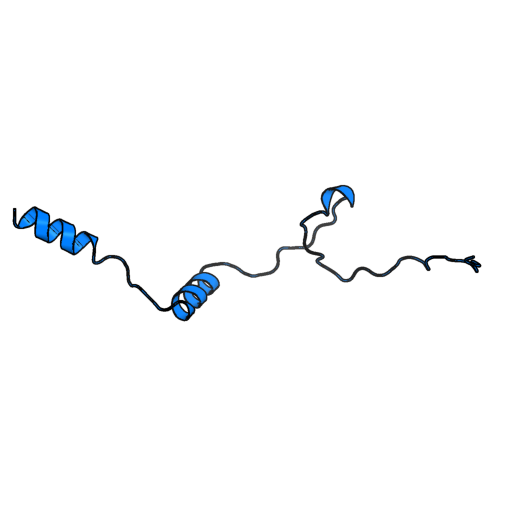ructure call. α-helix (H) means an i→i+4 H-bond ladder; β-strand (E) means the residue participates in a β-sheet; 3₁₀ (G) and π (I) are tighter and wider helices; T/S are turns/bends; '-' is loop.

Rendered structure images. Structure images are PyMOL renders from six orthogonal camera directions. Cartoon representation draws helices as coils and strands as arrows; sticks shows the backbone as bonds; surface shows the solvent-excluded envelope. Rainbow coloring maps sequence position to hue (blue→red, N→C); chain coloring assigns a distinct color per polypeptide.

Sequence. The amino-acid sequence is the protein's primary structure: the linear order of residues from the N-terminus to the C-terminus, written in one-letter code. Everything else here — the 3D coordinates, the secondary structure, the domain annotations — is ultimately a consequence of this string.

Contact-map, Ramachandran, and PAE plots. Three diagnostic plots accompany the record. The Cα contact map visualizes the tertiary structure as a 2D adjacency matrix (8 Å cutoff, sequence-local contacts suppressed). The Ramachandran plot shows the distribution of backbone (φ, ψ) torsions, with points in the α and β basins reflecting secondary structure content. The PAE plot shows AlphaFold's inter-residue confidence as a color matrix.